Protein AF-A0A2H5WPH2-F1 (afdb_monomer_lite)

Secondary structure (DSSP, 8-state):
-GGG-TT-----S-TT-SHHHHHHHHHHHHHHHHHHHTT---S-SS---

Radius of gyration: 18.05 Å; chains: 1; bounding box: 42×10×46 Å

Sequence (49 aa):
MLLKRENVVFTPHIAFNSHEAVRRILDTTLQNLKAFLQGRPQNCVVPPP

Foldseek 3Di:
DQVPDPPDDDDPPCPQVDPVSVVVVVVVVVVQVVCVVVVRHDPDPDDDD

Structure (mmCIF, N/CA/C/O backbone):
data_AF-A0A2H5WPH2-F1
#
_entry.id   AF-A0A2H5WPH2-F1
#
loop_
_atom_site.group_PDB
_atom_site.id
_atom_site.type_symbol
_atom_site.label_atom_id
_atom_site.label_alt_id
_atom_site.label_comp_id
_atom_site.label_asym_id
_atom_site.label_entity_id
_atom_site.label_seq_id
_atom_site.pdbx_PDB_ins_code
_atom_site.Cartn_x
_atom_site.Cartn_y
_atom_site.Cartn_z
_atom_site.occupancy
_atom_site.B_iso_or_equiv
_atom_site.auth_seq_id
_atom_site.auth_comp_id
_atom_site.auth_asym_id
_atom_site.auth_atom_id
_atom_site.pdbx_PDB_model_num
ATOM 1 N N . MET A 1 1 ? 27.350 7.113 -14.021 1.00 81.94 1 MET A N 1
ATOM 2 C CA . MET A 1 1 ? 25.982 7.242 -13.464 1.00 81.94 1 MET A CA 1
ATOM 3 C C . MET A 1 1 ? 25.101 6.148 -14.049 1.00 81.94 1 MET A C 1
ATOM 5 O O . MET A 1 1 ? 25.166 5.950 -15.255 1.00 81.94 1 MET A O 1
ATOM 9 N N . LEU A 1 2 ? 24.306 5.448 -13.230 1.00 92.88 2 LEU A N 1
ATOM 10 C CA . LEU A 1 2 ? 23.400 4.379 -13.695 1.00 92.88 2 LEU A CA 1
ATOM 11 C C . LEU A 1 2 ? 22.331 4.893 -14.670 1.00 92.88 2 LEU A C 1
ATOM 13 O O . LEU A 1 2 ? 22.018 4.211 -15.634 1.00 92.88 2 LEU A O 1
ATOM 17 N N . LEU A 1 3 ? 21.866 6.129 -14.471 1.00 93.00 3 LEU A N 1
ATOM 18 C CA . LEU A 1 3 ? 20.864 6.797 -15.312 1.00 93.00 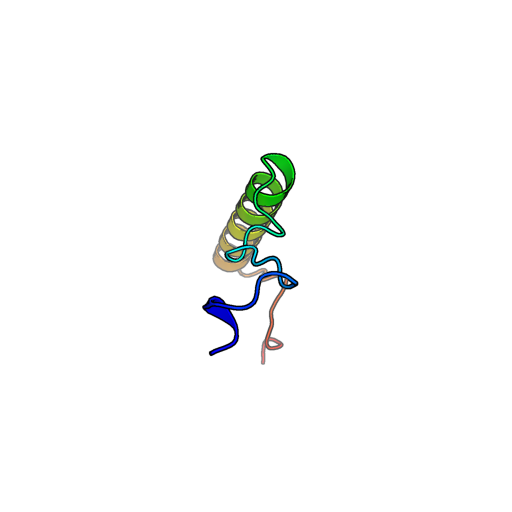3 LEU A CA 1
ATOM 19 C C . LEU A 1 3 ? 21.254 6.946 -16.795 1.00 93.00 3 LEU A C 1
ATOM 21 O O . LEU A 1 3 ? 20.394 7.249 -17.609 1.00 93.00 3 LEU A O 1
ATOM 25 N N . LYS A 1 4 ? 22.536 6.776 -17.151 1.00 94.00 4 LYS A N 1
ATOM 26 C CA . LYS A 1 4 ? 23.036 6.909 -18.532 1.00 94.00 4 LYS A CA 1
ATOM 27 C C . LYS A 1 4 ? 23.369 5.562 -19.196 1.00 94.00 4 LYS A C 1
ATOM 29 O O . LYS A 1 4 ? 23.966 5.561 -20.264 1.00 94.00 4 LYS A O 1
ATOM 34 N N . ARG A 1 5 ? 23.093 4.423 -18.546 1.00 96.19 5 ARG A N 1
ATOM 35 C CA . ARG A 1 5 ? 23.428 3.093 -19.084 1.00 96.19 5 ARG A CA 1
ATOM 36 C C . ARG A 1 5 ? 22.306 2.565 -19.977 1.00 96.19 5 ARG A C 1
ATOM 38 O O . ARG A 1 5 ? 21.178 2.449 -19.520 1.00 96.19 5 ARG A O 1
ATOM 45 N N . GLU A 1 6 ? 22.644 2.186 -21.207 1.00 95.38 6 GLU A N 1
ATOM 46 C CA . GLU A 1 6 ? 21.688 1.695 -22.217 1.00 95.38 6 GLU A CA 1
ATOM 47 C C . GLU A 1 6 ? 21.068 0.333 -21.869 1.00 95.38 6 GLU A C 1
ATOM 49 O O . GLU A 1 6 ? 19.970 0.015 -22.309 1.00 95.38 6 GLU A O 1
ATOM 54 N N . ASN A 1 7 ? 21.740 -0.467 -21.039 1.00 97.06 7 ASN A N 1
ATOM 55 C CA . ASN A 1 7 ? 21.278 -1.791 -20.623 1.00 97.06 7 ASN A CA 1
ATOM 56 C C . ASN A 1 7 ? 20.440 -1.776 -19.331 1.00 97.06 7 ASN A C 1
ATOM 58 O O . ASN A 1 7 ? 20.360 -2.790 -18.637 1.00 97.06 7 ASN A O 1
ATOM 62 N N . VAL A 1 8 ? 19.858 -0.629 -18.972 1.00 96.94 8 VAL A N 1
ATOM 63 C CA . VAL A 1 8 ? 19.048 -0.460 -17.759 1.00 96.94 8 VAL A CA 1
ATOM 64 C C . VAL A 1 8 ? 17.728 0.220 -18.108 1.00 96.94 8 VAL A C 1
ATOM 66 O O . VAL A 1 8 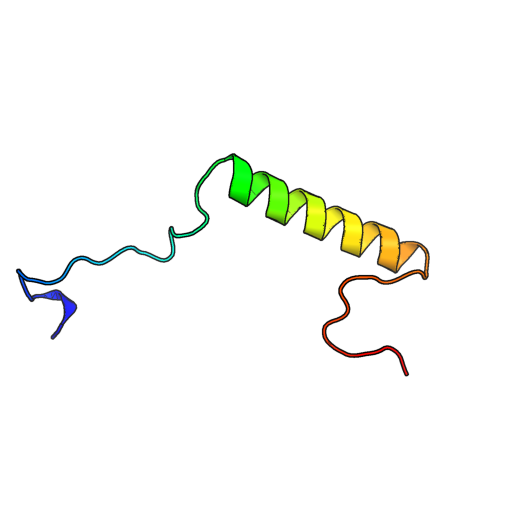? 17.714 1.292 -18.706 1.00 96.94 8 VAL A O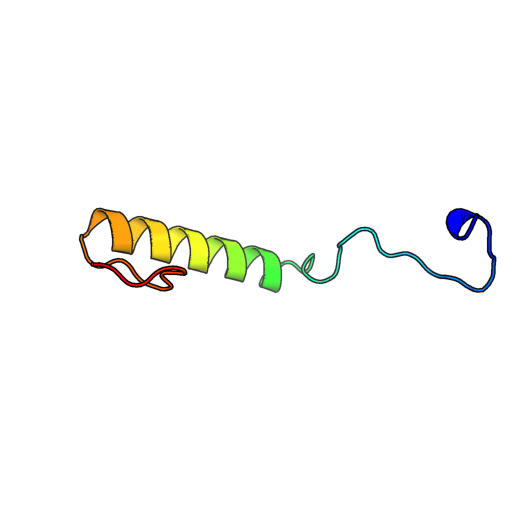 1
ATOM 69 N N . VAL A 1 9 ? 16.615 -0.379 -17.677 1.00 95.69 9 VAL A N 1
ATOM 70 C CA . VAL A 1 9 ? 15.272 0.208 -17.782 1.00 95.69 9 VAL A CA 1
ATOM 71 C C . VAL A 1 9 ? 14.828 0.696 -16.406 1.00 95.69 9 VAL A C 1
ATOM 73 O O . VAL A 1 9 ? 14.925 -0.036 -15.422 1.00 95.69 9 VAL A O 1
ATOM 76 N N . PHE A 1 10 ? 14.319 1.926 -16.341 1.00 95.06 10 PHE A N 1
ATOM 77 C CA . PHE A 1 10 ? 13.779 2.525 -15.123 1.00 95.06 10 PHE A CA 1
ATOM 78 C C . PHE A 1 10 ? 12.268 2.685 -15.237 1.00 95.06 10 PHE A C 1
ATOM 80 O O . PHE A 1 10 ? 11.750 3.116 -16.265 1.00 95.06 10 PHE A O 1
ATOM 87 N N . THR A 1 11 ? 11.566 2.408 -14.146 1.00 96.44 11 THR A N 1
ATOM 88 C CA . THR A 1 11 ? 10.130 2.659 -14.024 1.00 96.44 11 THR A CA 1
ATOM 89 C C . THR A 1 11 ? 9.900 3.536 -12.793 1.00 96.44 11 THR A C 1
ATOM 91 O O . THR A 1 11 ? 10.289 3.123 -11.696 1.00 96.44 11 THR A O 1
ATOM 94 N N . PRO A 1 12 ? 9.302 4.735 -12.924 1.00 96.12 12 PRO A N 1
ATOM 95 C CA . PRO A 1 12 ? 9.230 5.715 -11.841 1.00 96.12 12 PRO A CA 1
ATOM 96 C C . PRO A 1 12 ? 8.107 5.374 -10.853 1.00 96.12 12 PRO A C 1
ATOM 98 O O . PRO A 1 12 ? 7.077 6.035 -10.813 1.00 96.12 12 PRO A O 1
ATOM 101 N N . HIS A 1 13 ? 8.294 4.313 -10.065 1.00 95.31 13 HIS A N 1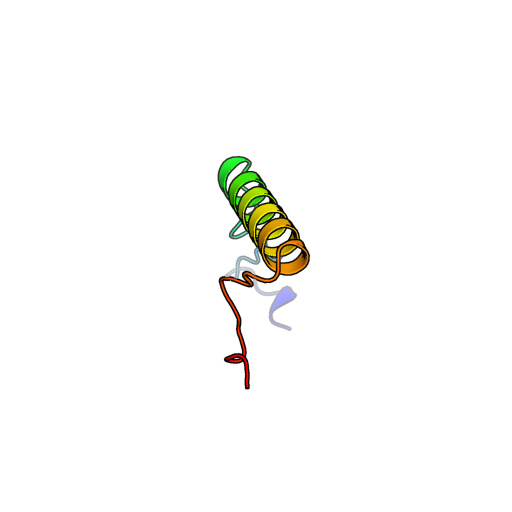
ATOM 102 C CA . HIS A 1 13 ? 7.344 3.881 -9.031 1.00 95.31 13 HIS A CA 1
ATOM 103 C C . HIS A 1 13 ? 5.919 3.592 -9.564 1.00 95.31 13 HIS A C 1
ATOM 105 O O . HIS A 1 13 ? 4.918 3.836 -8.899 1.00 95.31 13 HIS A O 1
ATOM 111 N N . ILE A 1 14 ? 5.815 3.030 -10.774 1.00 97.12 14 ILE A N 1
ATOM 112 C CA . ILE A 1 14 ? 4.528 2.741 -11.439 1.00 97.12 14 ILE A CA 1
ATOM 113 C C . ILE A 1 14 ? 4.002 1.315 -11.199 1.00 97.12 14 ILE A C 1
ATOM 115 O O . ILE A 1 14 ? 3.058 0.896 -11.863 1.00 97.12 14 ILE A O 1
ATOM 119 N N . ALA A 1 15 ? 4.583 0.567 -10.252 1.00 97.50 15 ALA A N 1
ATOM 120 C CA . ALA A 1 15 ? 4.223 -0.834 -9.995 1.00 97.50 15 ALA A CA 1
ATOM 121 C C . ALA A 1 15 ? 2.729 -1.036 -9.666 1.00 97.50 15 ALA A C 1
ATOM 123 O O . ALA A 1 15 ? 2.167 -2.080 -9.981 1.00 97.50 15 ALA A O 1
ATOM 124 N N . PHE A 1 16 ? 2.077 -0.024 -9.079 1.00 97.81 16 PHE A N 1
ATOM 125 C CA . PHE A 1 16 ? 0.665 -0.060 -8.680 1.00 97.81 16 PHE A CA 1
ATOM 126 C C . PHE A 1 16 ? -0.214 0.941 -9.443 1.00 97.81 16 PHE A C 1
ATOM 128 O O . PHE A 1 16 ? -1.284 1.306 -8.966 1.00 97.81 16 PHE A O 1
ATOM 135 N N . ASN A 1 17 ? 0.211 1.392 -10.628 1.00 97.38 17 ASN A N 1
ATOM 136 C CA . ASN A 1 17 ? -0.506 2.422 -11.388 1.00 97.38 17 ASN A CA 1
ATOM 137 C C . ASN A 1 17 ? -1.646 1.880 -12.280 1.00 97.38 17 ASN A C 1
ATOM 139 O O . ASN A 1 17 ? -2.083 2.560 -13.205 1.00 97.38 17 ASN A O 1
ATOM 143 N N . SER A 1 18 ? -2.124 0.650 -12.052 1.00 98.38 18 SER A N 1
ATOM 144 C CA . SER A 1 18 ? -3.348 0.179 -12.713 1.00 98.38 18 SER A CA 1
ATOM 145 C C . SER A 1 18 ? -4.578 0.804 -12.053 1.00 98.38 18 SER A C 1
ATOM 147 O O . SER A 1 18 ? -4.577 1.088 -10.851 1.00 98.38 18 SER A O 1
ATOM 149 N N . HIS A 1 19 ? -5.656 0.979 -12.817 1.00 98.44 19 HIS A N 1
ATOM 150 C CA . HIS A 1 19 ? -6.913 1.517 -12.291 1.00 98.44 19 HIS A CA 1
ATOM 151 C C . HIS A 1 19 ? -7.453 0.688 -11.113 1.00 98.44 19 HIS A C 1
ATOM 153 O O . HIS A 1 19 ? -7.970 1.235 -10.140 1.00 98.44 19 HIS A O 1
ATOM 159 N N . GLU A 1 20 ? -7.305 -0.633 -11.173 1.00 98.69 20 GLU A N 1
ATOM 160 C CA . GLU A 1 20 ? -7.749 -1.577 -10.148 1.00 98.69 20 GLU A CA 1
ATOM 161 C C . GLU A 1 20 ? -6.909 -1.468 -8.876 1.00 98.69 20 GLU A C 1
ATOM 163 O O . GLU A 1 20 ? -7.462 -1.490 -7.776 1.00 98.69 20 GLU A O 1
ATOM 168 N N . ALA A 1 21 ? -5.585 -1.352 -9.013 1.00 98.62 21 ALA A N 1
ATOM 169 C CA . ALA A 1 21 ? -4.678 -1.226 -7.878 1.00 98.62 21 ALA A CA 1
ATOM 170 C C . ALA A 1 21 ? -4.904 0.100 -7.143 1.00 98.62 21 ALA A C 1
ATOM 172 O O . ALA A 1 21 ? -5.092 0.092 -5.925 1.00 98.62 21 ALA A O 1
ATOM 173 N N . VAL A 1 22 ? -4.989 1.215 -7.879 1.00 98.56 22 VAL A N 1
ATOM 174 C CA . VAL A 1 22 ? -5.300 2.536 -7.313 1.00 98.56 22 VAL A CA 1
ATOM 175 C C . VAL A 1 22 ? -6.648 2.511 -6.594 1.00 98.56 22 VAL A C 1
ATOM 177 O O . VAL A 1 22 ? -6.730 2.928 -5.439 1.00 98.56 22 VAL A O 1
ATOM 180 N N . ARG A 1 23 ? -7.694 1.957 -7.224 1.00 98.75 23 ARG A N 1
ATOM 181 C CA . ARG A 1 23 ? -9.019 1.835 -6.598 1.00 98.75 23 ARG A CA 1
ATOM 182 C C . ARG A 1 23 ? -8.957 1.027 -5.303 1.00 98.75 23 ARG A C 1
ATOM 184 O O . ARG A 1 23 ? -9.441 1.492 -4.280 1.00 98.75 23 ARG A O 1
ATOM 191 N N . ARG A 1 24 ? -8.302 -0.137 -5.311 1.00 98.69 24 ARG A N 1
ATOM 192 C CA . ARG A 1 24 ? -8.185 -0.997 -4.123 1.00 98.69 24 ARG A CA 1
ATOM 193 C C . ARG A 1 24 ? -7.450 -0.312 -2.971 1.00 98.69 24 ARG A C 1
ATOM 195 O O . ARG A 1 24 ? -7.867 -0.449 -1.821 1.00 98.69 24 ARG A O 1
ATOM 202 N N . ILE A 1 25 ? -6.375 0.421 -3.266 1.00 98.62 25 ILE A N 1
ATOM 203 C CA . ILE A 1 25 ? -5.628 1.198 -2.266 1.00 98.62 25 ILE A CA 1
ATOM 204 C C . ILE A 1 25 ? -6.536 2.267 -1.648 1.00 98.62 25 ILE A C 1
ATOM 206 O O . ILE A 1 25 ? -6.603 2.379 -0.422 1.00 98.62 25 ILE A O 1
ATOM 210 N N . LEU A 1 26 ? -7.270 3.015 -2.476 1.00 98.75 26 LEU A N 1
ATOM 211 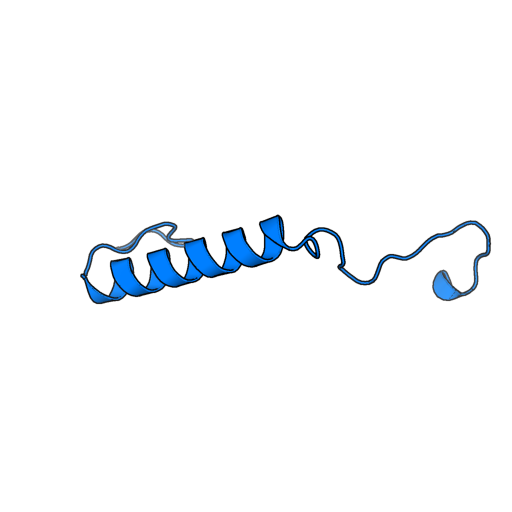C CA . LEU A 1 26 ? -8.190 4.056 -2.011 1.00 98.75 26 LEU A CA 1
ATOM 212 C C . LEU A 1 26 ? -9.337 3.477 -1.176 1.00 98.75 26 LEU A C 1
ATOM 214 O O . LEU A 1 26 ? -9.600 3.972 -0.080 1.00 98.75 26 LEU A O 1
ATOM 218 N N . ASP A 1 27 ? -9.964 2.397 -1.639 1.00 98.81 27 ASP A N 1
ATOM 219 C CA . ASP A 1 27 ? -11.050 1.722 -0.926 1.00 98.81 27 ASP A CA 1
ATOM 220 C C . ASP A 1 27 ? -10.587 1.226 0.449 1.00 98.81 27 ASP A C 1
ATOM 222 O O . ASP A 1 27 ? -11.246 1.479 1.459 1.00 98.81 27 ASP A O 1
ATOM 226 N N . THR A 1 28 ? -9.416 0.586 0.512 1.00 98.62 28 THR A N 1
ATOM 227 C CA . THR A 1 28 ? -8.824 0.097 1.769 1.00 98.62 28 THR A CA 1
ATOM 228 C C . THR A 1 28 ? -8.510 1.255 2.718 1.00 98.62 28 THR A C 1
ATOM 230 O O . THR A 1 28 ? -8.796 1.182 3.914 1.00 98.62 28 THR A O 1
ATOM 233 N N . THR A 1 29 ? -7.983 2.362 2.187 1.00 98.62 29 THR A N 1
ATOM 234 C CA . THR A 1 29 ? -7.678 3.575 2.961 1.00 98.62 29 THR A CA 1
ATOM 235 C C . THR A 1 29 ? -8.945 4.177 3.568 1.00 98.62 29 THR A C 1
ATOM 237 O O . THR A 1 29 ? -8.986 4.472 4.763 1.00 98.62 29 THR A O 1
ATOM 240 N N . LEU A 1 30 ? -10.013 4.303 2.775 1.00 98.81 30 LEU A N 1
ATOM 241 C CA . LEU A 1 30 ? -11.304 4.803 3.247 1.00 98.81 30 LEU A CA 1
ATOM 242 C C . LEU A 1 30 ? -11.929 3.883 4.298 1.00 98.81 30 LEU A C 1
ATOM 244 O O . LEU A 1 30 ? -12.491 4.373 5.278 1.00 98.81 30 LEU A O 1
ATOM 248 N N . GLN A 1 31 ? -11.838 2.565 4.118 1.00 98.75 31 GLN A N 1
ATOM 249 C CA . GLN A 1 31 ? -12.326 1.599 5.102 1.00 98.75 31 GLN A CA 1
ATOM 250 C C . GLN A 1 31 ? -11.576 1.727 6.432 1.00 98.75 31 GLN A C 1
ATOM 252 O O . GLN A 1 31 ? -12.224 1.799 7.473 1.00 98.75 31 GLN A O 1
ATOM 257 N N . ASN A 1 32 ? -10.245 1.855 6.405 1.00 98.38 32 ASN A N 1
ATOM 258 C CA . ASN A 1 32 ? -9.440 2.072 7.611 1.00 98.38 32 ASN A CA 1
ATOM 259 C C . ASN A 1 32 ? -9.849 3.353 8.351 1.00 98.38 32 ASN A C 1
ATOM 261 O O . ASN A 1 32 ? -10.051 3.318 9.563 1.00 98.38 32 ASN A O 1
ATOM 265 N N . LEU A 1 33 ? -10.035 4.465 7.628 1.00 98.38 33 LEU A N 1
ATOM 266 C CA . LEU A 1 33 ? -10.472 5.736 8.219 1.00 98.38 33 LEU A CA 1
ATOM 267 C C . LEU A 1 33 ? -11.859 5.629 8.862 1.00 98.38 33 LEU A C 1
ATOM 269 O O . LEU A 1 33 ? -12.049 6.055 10.000 1.00 98.38 33 LEU A O 1
ATOM 273 N N . LYS A 1 34 ? -12.828 5.026 8.165 1.00 98.69 34 LYS A N 1
ATOM 274 C CA . LYS A 1 34 ? -14.179 4.813 8.707 1.00 98.69 34 LYS A CA 1
ATOM 275 C C . LYS A 1 34 ? -14.150 3.939 9.960 1.00 98.69 34 LYS A C 1
ATOM 277 O O . LYS A 1 34 ? -14.814 4.264 10.939 1.00 98.69 34 LYS A O 1
ATOM 282 N N . ALA A 1 35 ? -13.378 2.855 9.938 1.00 98.12 35 ALA A N 1
ATOM 283 C CA . ALA A 1 35 ? -13.252 1.929 11.057 1.00 98.12 35 ALA A CA 1
ATOM 284 C C . ALA A 1 35 ? -12.600 2.604 12.281 1.00 98.12 35 ALA A C 1
ATOM 286 O O . ALA A 1 35 ? -13.082 2.455 13.404 1.00 98.12 35 ALA A O 1
ATOM 287 N N . PHE A 1 36 ? -11.577 3.437 12.053 1.00 96.94 36 PHE A N 1
ATOM 288 C CA . PHE A 1 36 ? -10.944 4.253 13.090 1.00 96.94 36 PHE A CA 1
ATOM 289 C C . PHE A 1 36 ? -11.936 5.216 13.757 1.00 96.94 36 PHE A C 1
ATOM 291 O O . PHE A 1 36 ? -12.061 5.215 14.979 1.00 96.94 36 PHE A O 1
ATOM 298 N N . LEU A 1 37 ? -12.706 5.978 12.971 1.00 97.94 37 LEU A N 1
ATOM 299 C CA . LEU A 1 37 ? -13.722 6.905 13.496 1.00 97.94 37 LEU A CA 1
ATOM 300 C C . LEU A 1 37 ? -14.834 6.199 14.290 1.00 97.94 37 LEU A C 1
ATOM 302 O O . LEU A 1 37 ? -15.479 6.813 15.132 1.00 97.94 37 LEU A O 1
ATOM 306 N N . GLN A 1 38 ? -15.054 4.908 14.037 1.00 98.12 38 GLN A N 1
ATOM 307 C CA . GLN A 1 38 ? -16.020 4.070 14.751 1.00 98.12 38 GLN A CA 1
ATOM 308 C C . GLN A 1 38 ? -15.437 3.393 16.005 1.00 98.12 38 GLN A C 1
ATOM 310 O O . GLN A 1 38 ? -16.109 2.552 16.600 1.00 98.12 38 GLN A O 1
ATOM 315 N N . GLY A 1 39 ? -14.193 3.699 16.390 1.00 96.44 39 GLY A N 1
ATOM 316 C CA . GLY A 1 39 ? -13.521 3.068 17.531 1.00 96.44 39 GLY A CA 1
ATOM 317 C C . GLY A 1 39 ? -13.133 1.604 17.297 1.00 96.44 39 GLY A C 1
ATOM 318 O O . GLY A 1 39 ? -12.833 0.889 18.248 1.00 96.44 39 GLY A O 1
ATOM 319 N N . ARG A 1 40 ? -13.138 1.139 16.043 1.00 96.31 40 ARG A N 1
ATOM 320 C CA . ARG A 1 40 ? -12.757 -0.224 15.642 1.00 96.31 40 ARG A CA 1
ATOM 321 C C . ARG A 1 40 ? -11.630 -0.163 14.607 1.00 96.31 40 ARG A C 1
ATOM 323 O O . ARG A 1 40 ? -11.864 -0.517 13.453 1.00 96.31 40 ARG A O 1
ATOM 330 N N . PRO A 1 41 ? -10.437 0.347 14.962 1.00 95.62 41 PRO A N 1
ATOM 331 C CA . PRO A 1 41 ? -9.348 0.479 14.005 1.00 95.62 41 PRO A CA 1
ATOM 332 C C . PRO A 1 41 ? -8.939 -0.898 13.458 1.00 95.62 41 PRO A C 1
ATOM 334 O O . PRO A 1 41 ? -8.975 -1.903 14.164 1.00 95.62 41 PRO A O 1
ATOM 337 N N . GLN A 1 42 ? -8.568 -0.938 12.182 1.00 95.94 42 GLN A N 1
ATOM 338 C CA . GLN A 1 42 ? -8.167 -2.152 11.467 1.00 95.94 42 GLN A CA 1
ATOM 339 C C . GLN A 1 42 ? -6.8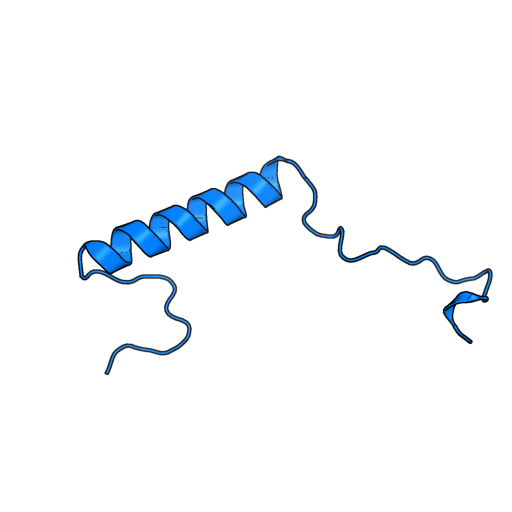74 -1.873 10.687 1.00 95.94 42 GLN A C 1
ATOM 341 O O . GLN A 1 42 ? -6.539 -0.711 10.451 1.00 95.94 42 GLN A O 1
ATOM 346 N N . ASN A 1 43 ? -6.165 -2.923 10.253 1.00 96.19 43 ASN A N 1
ATOM 347 C CA . ASN A 1 43 ? -4.874 -2.802 9.554 1.00 96.19 43 ASN A CA 1
ATOM 348 C C . ASN A 1 43 ? -3.864 -1.908 10.307 1.00 96.19 43 ASN A C 1
ATOM 350 O O . ASN A 1 43 ? -3.099 -1.157 9.701 1.00 96.19 43 ASN A O 1
ATOM 354 N N . CYS A 1 44 ? -3.894 -1.959 11.641 1.00 95.75 44 CYS A N 1
ATOM 355 C CA . CYS A 1 44 ? -2.997 -1.195 12.494 1.00 95.75 44 CYS A CA 1
ATOM 356 C C . CYS A 1 44 ? -1.553 -1.667 12.293 1.00 95.75 44 CYS A C 1
ATOM 358 O O . CYS A 1 44 ? -1.257 -2.849 12.442 1.00 95.75 44 CYS A O 1
ATOM 360 N N . VAL A 1 45 ? -0.653 -0.733 11.982 1.00 95.25 45 VAL A N 1
ATOM 361 C CA . VAL A 1 45 ? 0.788 -1.022 11.856 1.00 95.25 45 VAL A CA 1
ATOM 362 C C . VAL A 1 45 ? 1.417 -1.249 13.230 1.00 95.25 45 VAL A C 1
ATOM 364 O O . VAL A 1 45 ? 2.308 -2.079 13.383 1.00 95.25 45 VAL A O 1
ATOM 367 N N . VAL A 1 46 ? 0.921 -0.524 14.234 1.00 92.88 46 VAL A N 1
ATOM 368 C CA . VAL A 1 46 ? 1.279 -0.699 15.641 1.00 92.88 46 VAL A CA 1
ATOM 369 C C . VAL A 1 46 ? 0.044 -1.226 16.371 1.00 92.88 46 VAL A C 1
ATOM 371 O O . VAL A 1 46 ? -1.033 -0.653 16.179 1.00 92.88 46 VAL A O 1
ATOM 374 N N . PRO A 1 47 ? 0.156 -2.298 17.176 1.00 78.75 47 PRO A N 1
ATOM 375 C CA . PRO A 1 47 ? -0.960 -2.783 17.978 1.00 78.75 47 PRO A CA 1
ATOM 376 C C . PRO A 1 47 ? -1.496 -1.677 18.900 1.00 78.75 47 PRO A C 1
ATOM 378 O O . PRO A 1 47 ? -0.696 -0.885 19.408 1.00 78.75 47 PRO A O 1
ATOM 381 N N . PRO A 1 48 ? -2.819 -1.600 19.128 1.00 71.62 48 PRO A N 1
ATOM 382 C CA . PRO A 1 48 ? -3.344 -0.738 20.176 1.00 71.62 48 PRO A CA 1
ATOM 383 C C . PRO A 1 48 ? -2.780 -1.169 21.546 1.00 71.62 48 PRO A C 1
ATOM 385 O O . PRO A 1 48 ? -2.508 -2.360 21.729 1.00 71.62 48 PRO A O 1
ATOM 388 N N . PRO A 1 49 ? -2.559 -0.211 22.466 1.00 68.75 49 PRO A N 1
ATOM 389 C CA . PRO A 1 49 ? -2.116 -0.502 23.826 1.00 68.75 49 PRO A CA 1
ATOM 390 C C . PRO A 1 49 ? -3.131 -1.342 24.609 1.00 68.75 49 PRO A C 1
ATOM 392 O O . PRO A 1 49 ? -4.342 -1.274 24.287 1.00 68.75 49 PRO A O 1
#

pLDDT: mean 95.24, std 6.36, range [68.75, 98.81]